Protein AF-A0A967FIU3-F1 (afdb_monomer)

Secondary structure (DSSP, 8-state):
--S-----TT--EEP--TTS--SS---PEEEEEEEE--TT-----S-TTSSS-EE---SSS--EEEEEEE-SSSBPPPEE-

Solvent-accessible surface area (backbone atoms only — not comparable to full-atom values): 4930 Å² total; per-residue (Å²): 64,52,75,80,79,91,76,60,64,70,42,79,44,73,42,42,40,79,74,70,66,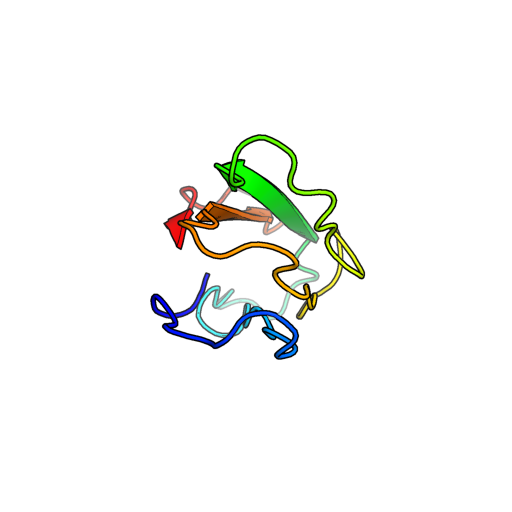75,92,77,85,67,87,65,44,41,42,49,45,77,78,40,64,42,91,90,56,81,61,58,66,73,34,45,61,43,74,62,27,36,36,40,44,76,52,89,67,66,66,31,40,35,37,39,47,34,69,88,84,56,75,53,82,76,32,74,52

Structure (mmCIF, N/CA/C/O backbone):
data_AF-A0A967FIU3-F1
#
_entry.id   AF-A0A967FIU3-F1
#
loop_
_atom_site.group_PDB
_atom_site.id
_atom_site.type_symbol
_atom_site.label_atom_id
_atom_site.label_alt_id
_atom_site.label_comp_id
_atom_site.label_asym_id
_atom_site.label_entity_id
_atom_site.label_seq_id
_atom_site.pdbx_PDB_ins_code
_atom_site.Cartn_x
_atom_site.Cartn_y
_atom_site.Cartn_z
_atom_site.occupancy
_atom_site.B_iso_or_equiv
_atom_site.auth_seq_id
_atom_site.auth_comp_id
_atom_site.auth_asym_id
_atom_site.auth_atom_id
_atom_site.pdbx_PDB_model_num
ATOM 1 N N . ALA A 1 1 ? 1.151 3.420 -7.321 1.00 57.06 1 ALA A N 1
ATOM 2 C CA . ALA A 1 1 ? 1.119 2.038 -6.810 1.00 57.06 1 ALA A CA 1
ATOM 3 C C . ALA A 1 1 ? -0.206 1.338 -7.171 1.00 57.06 1 ALA A C 1
ATOM 5 O O . ALA A 1 1 ? -0.865 0.734 -6.333 1.00 57.06 1 ALA A O 1
ATOM 6 N N . GLY A 1 2 ? -0.620 1.391 -8.440 1.00 60.56 2 GLY A N 1
ATOM 7 C CA . GLY A 1 2 ? -2.009 1.087 -8.812 1.00 60.56 2 GLY A CA 1
ATOM 8 C C . GLY A 1 2 ? -2.925 2.302 -8.609 1.00 60.56 2 GLY A C 1
ATOM 9 O O . GLY A 1 2 ? -2.432 3.415 -8.468 1.00 60.56 2 GLY A O 1
ATOM 10 N N . LEU A 1 3 ? -4.242 2.101 -8.666 1.00 60.38 3 LEU A N 1
ATOM 11 C CA . LEU A 1 3 ? -5.250 3.134 -8.380 1.00 60.38 3 LEU A CA 1
ATOM 12 C C . LEU A 1 3 ? -5.747 2.993 -6.938 1.00 60.38 3 LEU A C 1
ATOM 14 O O . LEU 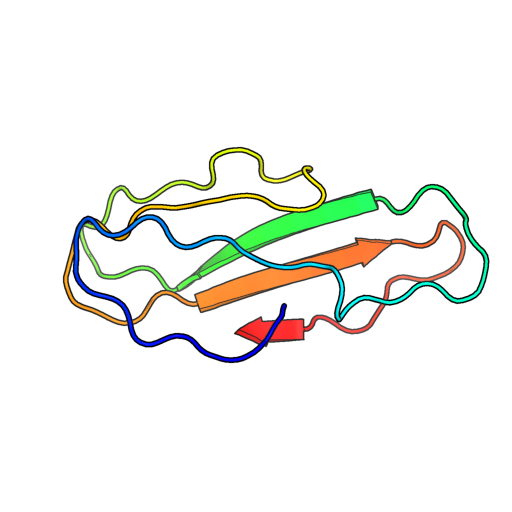A 1 3 ? -5.804 1.867 -6.441 1.00 60.38 3 LEU A O 1
ATOM 18 N N . ASP A 1 4 ? -6.195 4.093 -6.333 1.00 69.75 4 ASP A N 1
ATOM 19 C CA . ASP A 1 4 ? -6.852 4.110 -5.023 1.00 69.75 4 ASP A CA 1
ATOM 20 C C . ASP A 1 4 ? -7.978 3.062 -4.964 1.00 69.75 4 ASP A C 1
ATOM 22 O O . ASP A 1 4 ? -8.858 3.005 -5.835 1.00 69.75 4 ASP A O 1
ATOM 26 N N . GLN A 1 5 ? -7.972 2.228 -3.923 1.00 71.06 5 GLN A N 1
ATOM 27 C CA . GLN A 1 5 ? -8.966 1.172 -3.736 1.00 71.06 5 GLN A CA 1
ATOM 28 C C . GLN A 1 5 ? -9.837 1.467 -2.516 1.00 71.06 5 GLN A C 1
ATOM 30 O O . GLN A 1 5 ? -9.350 1.795 -1.440 1.00 71.06 5 GLN A O 1
ATOM 35 N N . THR A 1 6 ? -11.153 1.303 -2.663 1.00 79.19 6 THR A N 1
ATOM 36 C CA . THR A 1 6 ? -12.075 1.273 -1.521 1.00 79.19 6 THR A CA 1
ATOM 37 C C . THR A 1 6 ? -12.412 -0.179 -1.205 1.00 79.19 6 THR A C 1
ATOM 39 O O . THR A 1 6 ? -13.092 -0.836 -1.993 1.00 79.19 6 THR A O 1
ATOM 42 N N . VAL A 1 7 ? -11.945 -0.669 -0.058 1.00 84.38 7 VAL A N 1
ATOM 43 C CA . VAL A 1 7 ? -12.146 -2.051 0.411 1.00 84.38 7 VAL A CA 1
ATOM 44 C C . VAL A 1 7 ? -12.808 -2.080 1.788 1.00 84.38 7 VAL A C 1
ATOM 46 O O . VAL A 1 7 ? -12.833 -1.062 2.484 1.00 84.38 7 VAL A O 1
ATOM 49 N N . PHE A 1 8 ? -13.351 -3.229 2.202 1.00 83.69 8 PHE A N 1
ATOM 50 C CA . PHE A 1 8 ? -13.832 -3.392 3.572 1.00 83.69 8 PHE A CA 1
ATOM 51 C C . PHE A 1 8 ? -12.704 -3.827 4.511 1.00 83.69 8 PHE A C 1
ATOM 53 O O . PHE A 1 8 ? -11.722 -4.451 4.116 1.00 83.69 8 PHE A O 1
ATOM 60 N N . VAL A 1 9 ? -12.867 -3.508 5.796 1.00 86.50 9 VAL A N 1
ATOM 61 C CA . VAL A 1 9 ? -11.982 -4.002 6.858 1.00 86.50 9 VAL A CA 1
ATOM 62 C C . VAL A 1 9 ? -11.984 -5.530 6.850 1.00 86.50 9 VAL A C 1
ATOM 64 O O . VAL A 1 9 ? -13.050 -6.148 6.878 1.00 86.50 9 VAL A O 1
ATOM 67 N N . GLY A 1 10 ? -10.795 -6.129 6.839 1.00 84.38 10 GLY A N 1
ATOM 68 C CA . GLY A 1 10 ? -10.599 -7.574 6.740 1.00 84.38 10 GLY A CA 1
ATOM 69 C C . GLY A 1 10 ? -10.471 -8.116 5.313 1.00 84.38 10 GLY A C 1
ATOM 70 O O . GLY A 1 10 ? -10.125 -9.289 5.165 1.00 84.38 10 GLY A O 1
ATOM 71 N N . ASP A 1 11 ? -10.697 -7.3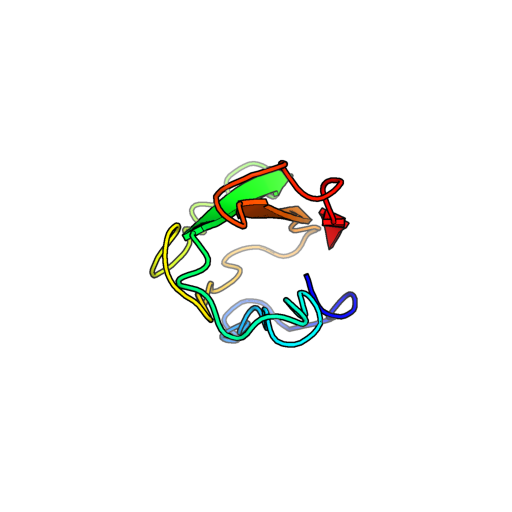01 4.279 1.00 86.12 11 ASP A N 1
ATOM 72 C CA . ASP A 1 11 ? -10.430 -7.705 2.896 1.00 86.12 11 ASP A CA 1
ATOM 73 C C . ASP A 1 11 ? -8.926 -7.668 2.606 1.00 86.12 11 ASP A C 1
ATOM 75 O O . ASP A 1 11 ? -8.212 -6.751 3.002 1.00 86.12 11 ASP A O 1
ATOM 79 N N . THR A 1 12 ? -8.417 -8.658 1.876 1.00 85.44 12 THR A N 1
ATOM 80 C CA . THR A 1 12 ? -7.023 -8.629 1.424 1.00 85.44 12 THR A CA 1
ATOM 81 C C . THR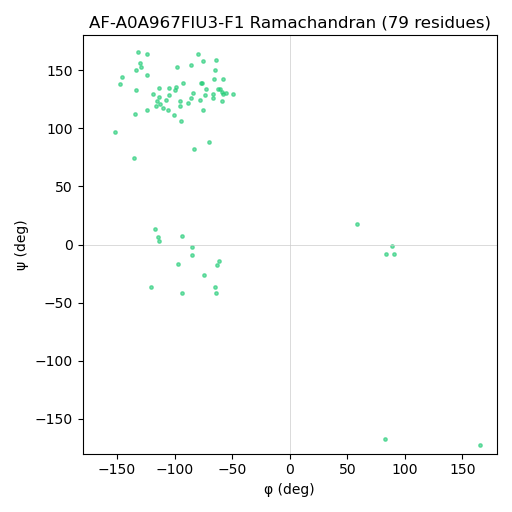 A 1 12 ? -6.878 -7.641 0.272 1.00 85.44 12 THR A C 1
ATOM 83 O O . THR A 1 12 ? -7.421 -7.860 -0.811 1.00 85.44 12 THR A O 1
ATOM 86 N N . VAL A 1 13 ? -6.107 -6.580 0.494 1.00 85.25 13 VAL A N 1
ATOM 87 C CA . VAL A 1 13 ? -5.697 -5.631 -0.542 1.00 85.25 13 VAL A CA 1
ATOM 88 C C . VAL A 1 13 ? -4.411 -6.143 -1.162 1.00 85.25 13 VAL A C 1
ATOM 90 O O . VAL A 1 13 ? -3.420 -6.332 -0.459 1.00 85.25 13 VAL A O 1
ATOM 93 N N . ALA A 1 14 ? -4.426 -6.367 -2.473 1.00 83.06 14 ALA A N 1
ATOM 94 C CA . ALA A 1 14 ? -3.219 -6.613 -3.247 1.00 83.06 14 ALA A CA 1
ATOM 95 C C . ALA A 1 14 ? -2.749 -5.297 -3.864 1.00 83.06 14 ALA A C 1
ATOM 97 O O . ALA A 1 14 ? -3.508 -4.628 -4.571 1.00 83.06 14 ALA A O 1
ATOM 98 N 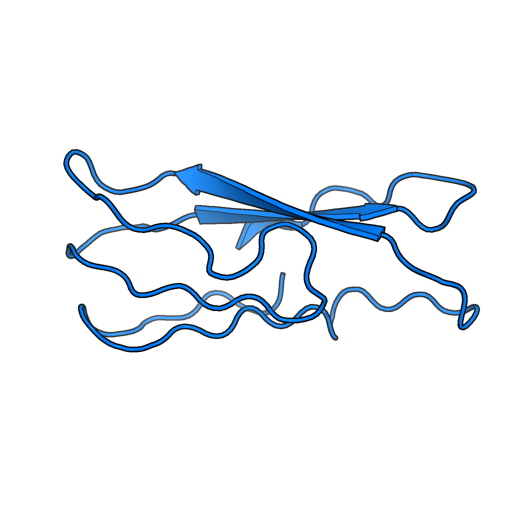N . LEU A 1 15 ? -1.505 -4.937 -3.569 1.00 80.19 15 LEU A N 1
ATOM 99 C CA . LEU A 1 15 ? -0.834 -3.801 -4.170 1.00 80.19 15 LEU A CA 1
ATOM 100 C C . LEU A 1 15 ? -0.200 -4.268 -5.474 1.00 80.19 15 LEU A C 1
ATOM 102 O O . LEU A 1 15 ? 0.521 -5.265 -5.499 1.00 80.19 15 LEU A O 1
ATOM 106 N N . ASP A 1 16 ? -0.521 -3.567 -6.553 1.00 70.12 16 ASP A N 1
ATOM 107 C CA . ASP A 1 16 ? -0.112 -3.943 -7.899 1.00 70.12 16 ASP A CA 1
ATOM 108 C C . ASP A 1 16 ? 1.001 -2.998 -8.371 1.00 70.12 16 ASP A C 1
ATOM 110 O O . ASP A 1 16 ? 0.796 -1.785 -8.514 1.00 70.12 16 ASP A O 1
ATOM 114 N N . SER A 1 17 ? 2.198 -3.547 -8.590 1.00 64.31 17 SER A N 1
ATOM 115 C CA . SER A 1 17 ? 3.338 -2.804 -9.140 1.00 64.31 17 SER A CA 1
ATOM 116 C C . SER A 1 17 ? 3.346 -2.751 -10.667 1.00 64.31 17 SER A C 1
ATOM 118 O O . SER A 1 17 ? 4.198 -2.068 -11.221 1.00 64.31 17 SER A O 1
ATOM 120 N N . SER A 1 18 ? 2.395 -3.376 -11.374 1.00 57.06 18 SER A N 1
ATOM 121 C CA . SER A 1 18 ? 2.359 -3.411 -12.849 1.00 57.06 18 SER A CA 1
ATOM 122 C C . SER A 1 18 ? 2.186 -2.039 -13.510 1.00 57.06 18 SER A C 1
ATOM 124 O O . SER A 1 18 ? 2.479 -1.875 -14.699 1.00 57.06 18 SER A O 1
ATOM 126 N N . ALA A 1 19 ? 1.730 -1.036 -12.751 1.00 54.78 19 ALA A N 1
ATOM 127 C CA 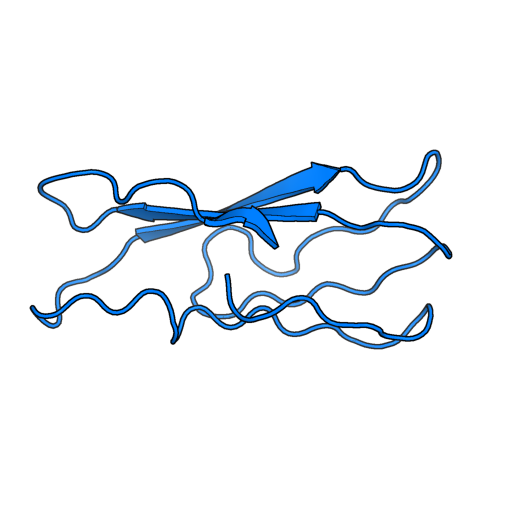. ALA A 1 19 ? 1.742 0.363 -13.176 1.00 54.78 19 ALA A CA 1
ATOM 128 C C . ALA A 1 19 ? 3.155 0.981 -13.134 1.00 54.78 19 ALA A C 1
ATOM 130 O O . ALA A 1 19 ? 3.442 1.900 -13.901 1.00 54.78 19 ALA A O 1
ATOM 131 N N . SER A 1 20 ? 4.040 0.462 -12.280 1.00 53.78 20 SER A N 1
ATOM 132 C CA . SER A 1 20 ? 5.464 0.787 -12.243 1.00 53.78 20 SER A CA 1
ATOM 133 C C . SER A 1 20 ? 6.181 -0.056 -13.295 1.00 53.78 20 SER A C 1
ATOM 135 O O . SER A 1 20 ? 6.656 -1.165 -13.064 1.00 53.78 20 SER A O 1
ATOM 137 N N . ARG A 1 21 ? 6.121 0.441 -14.527 1.00 48.72 21 ARG A N 1
ATOM 138 C CA . ARG A 1 21 ? 6.627 -0.248 -15.708 1.00 48.72 21 ARG A CA 1
ATOM 139 C C . ARG A 1 21 ? 8.045 0.231 -15.992 1.00 48.72 21 ARG A C 1
ATOM 141 O O . ARG A 1 21 ? 8.220 1.340 -16.492 1.00 48.72 21 ARG A O 1
ATOM 148 N N . ASP A 1 22 ? 9.027 -0.609 -15.701 1.00 50.03 22 ASP A N 1
ATOM 149 C CA . ASP A 1 22 ? 10.350 -0.481 -16.306 1.00 50.03 22 ASP A CA 1
ATOM 150 C C . ASP A 1 22 ? 10.257 -0.924 -17.771 1.00 50.03 22 ASP A C 1
ATOM 152 O O . ASP A 1 22 ? 9.581 -1.901 -18.112 1.00 50.03 22 ASP A O 1
ATOM 156 N N . VAL A 1 23 ? 10.848 -0.127 -18.651 1.00 42.00 23 VAL A N 1
ATOM 157 C CA . VAL A 1 23 ? 10.829 -0.332 -20.099 1.00 42.00 23 VAL A CA 1
ATOM 158 C C . VAL A 1 23 ? 11.936 -1.284 -20.570 1.00 42.00 23 VAL A C 1
ATOM 160 O O . VAL A 1 23 ? 11.879 -1.715 -21.722 1.00 42.00 23 VAL A O 1
ATOM 163 N N . ASP A 1 24 ? 12.875 -1.649 -19.691 1.00 50.94 24 ASP A N 1
ATOM 164 C CA . ASP A 1 24 ? 14.146 -2.302 -20.017 1.00 50.94 24 ASP A CA 1
ATOM 165 C C . ASP A 1 24 ? 14.292 -3.751 -19.483 1.00 50.94 24 ASP A C 1
ATOM 167 O O . ASP A 1 24 ? 15.331 -4.372 -19.685 1.00 50.94 24 ASP A O 1
ATOM 171 N N . GLU A 1 25 ? 13.242 -4.352 -18.895 1.00 50.91 25 GLU A N 1
ATOM 172 C CA . GLU A 1 25 ? 13.225 -5.754 -18.393 1.00 50.91 25 GLU A CA 1
ATOM 173 C C . GLU A 1 25 ? 14.290 -6.080 -17.315 1.00 50.91 25 GLU A C 1
ATOM 175 O O . GLU A 1 25 ? 14.560 -7.254 -17.035 1.00 50.91 25 GLU A O 1
ATOM 180 N N . ASP A 1 26 ? 14.869 -5.062 -16.674 1.00 53.91 26 ASP A N 1
ATOM 181 C CA . ASP A 1 26 ? 15.878 -5.239 -15.632 1.00 53.91 26 ASP A CA 1
ATOM 182 C C . ASP A 1 26 ? 15.279 -5.591 -14.256 1.00 53.91 26 ASP A C 1
ATOM 184 O O . ASP A 1 26 ? 14.079 -5.487 -13.988 1.00 53.91 26 ASP A O 1
ATOM 188 N N . SER A 1 27 ? 16.138 -6.095 -13.360 1.00 58.22 27 SER A N 1
ATOM 189 C CA . SER A 1 27 ? 15.751 -6.507 -12.003 1.00 58.22 27 SER A CA 1
ATOM 190 C C . SER A 1 27 ? 15.402 -5.299 -11.131 1.00 58.22 27 SER A C 1
ATOM 192 O O . SER A 1 27 ? 16.250 -4.789 -10.396 1.00 58.22 27 SER A O 1
ATOM 194 N N . LEU A 1 28 ? 14.138 -4.887 -11.177 1.00 67.19 28 LEU A N 1
ATOM 195 C CA . LEU A 1 28 ? 13.592 -3.829 -10.336 1.00 67.19 28 LEU A CA 1
ATOM 196 C C . LEU A 1 28 ? 13.655 -4.183 -8.852 1.00 67.19 28 LEU A C 1
ATOM 198 O O . LEU A 1 28 ? 13.259 -5.273 -8.426 1.00 67.19 28 LEU A O 1
ATOM 202 N N . ARG A 1 29 ? 14.110 -3.228 -8.038 1.00 72.56 29 ARG A N 1
ATOM 203 C CA . ARG A 1 29 ? 13.945 -3.297 -6.584 1.00 72.56 29 ARG A CA 1
ATOM 204 C C . ARG A 1 29 ? 12.712 -2.514 -6.177 1.00 72.56 29 ARG A C 1
ATOM 206 O O . ARG A 1 29 ? 12.663 -1.300 -6.361 1.00 72.56 29 ARG A O 1
ATOM 213 N N . PHE A 1 30 ? 11.761 -3.216 -5.577 1.00 74.19 30 PHE A N 1
ATOM 214 C CA . PHE A 1 30 ? 10.565 -2.627 -4.993 1.00 74.19 30 PHE A CA 1
ATOM 215 C C . PHE A 1 30 ? 10.805 -2.339 -3.514 1.00 74.19 30 PHE A C 1
ATOM 217 O O . PHE A 1 30 ? 11.412 -3.139 -2.801 1.00 74.19 30 PHE A O 1
ATOM 224 N N . SER A 1 31 ? 10.333 -1.189 -3.054 1.00 78.88 31 SER A N 1
ATOM 225 C CA . SER A 1 31 ? 10.284 -0.835 -1.643 1.00 78.88 31 SER A CA 1
ATOM 226 C C . SER A 1 31 ? 8.919 -0.241 -1.343 1.00 78.88 31 SER A C 1
ATOM 228 O O . SER A 1 31 ? 8.592 0.856 -1.795 1.00 78.88 31 SER A O 1
ATOM 230 N N . TRP A 1 32 ? 8.139 -0.974 -0.562 1.00 84.25 32 TRP A N 1
ATOM 231 C CA . TRP A 1 32 ? 6.803 -0.608 -0.127 1.00 84.25 32 TRP A CA 1
ATOM 232 C C . TRP A 1 32 ? 6.820 -0.176 1.335 1.00 84.25 32 TRP A C 1
ATOM 234 O O . TRP A 1 32 ? 7.414 -0.847 2.182 1.00 84.25 32 TRP A O 1
ATOM 244 N N . ALA A 1 33 ? 6.151 0.932 1.640 1.00 83.56 33 ALA A N 1
ATOM 245 C CA . ALA A 1 33 ? 6.024 1.436 3.002 1.00 83.56 33 ALA A CA 1
ATOM 246 C C . ALA A 1 33 ? 4.669 2.110 3.221 1.00 83.56 33 ALA A C 1
ATOM 248 O O . ALA A 1 33 ? 4.163 2.800 2.338 1.00 83.56 33 ALA A O 1
ATOM 249 N N . PHE A 1 34 ? 4.105 1.951 4.419 1.00 85.25 34 PHE A N 1
ATOM 250 C CA . PHE A 1 34 ? 2.962 2.753 4.843 1.00 85.25 34 PHE A CA 1
ATOM 251 C C . PHE A 1 34 ? 3.405 4.181 5.163 1.00 85.25 34 PHE A C 1
ATOM 253 O O . PHE A 1 34 ? 4.332 4.391 5.947 1.00 85.25 34 PHE A O 1
ATOM 260 N N . ILE A 1 35 ? 2.718 5.150 4.571 1.00 84.94 35 ILE A N 1
ATOM 261 C CA . ILE A 1 35 ? 2.869 6.578 4.861 1.00 84.94 35 ILE A CA 1
ATOM 262 C C . ILE A 1 35 ? 1.846 7.003 5.907 1.00 84.94 35 ILE A C 1
ATOM 264 O O . ILE A 1 35 ? 2.185 7.701 6.863 1.00 84.94 35 ILE A O 1
ATOM 268 N N . GLU A 1 36 ? 0.618 6.510 5.762 1.00 85.69 36 GLU A N 1
ATOM 269 C CA . GLU A 1 36 ? -0.474 6.761 6.687 1.00 85.69 36 GLU A CA 1
ATOM 270 C C . GLU A 1 36 ? -1.188 5.450 7.007 1.00 85.69 36 GLU A C 1
ATOM 272 O O . GLU A 1 36 ? -1.511 4.656 6.123 1.00 85.69 36 GLU A O 1
ATOM 277 N N . VAL A 1 37 ? -1.433 5.225 8.295 1.00 88.94 37 VAL A N 1
ATOM 278 C CA . VAL A 1 37 ? -2.316 4.168 8.789 1.00 88.94 37 VAL A CA 1
ATOM 279 C C . VAL A 1 37 ? -3.237 4.763 9.851 1.00 88.94 37 VAL A C 1
ATOM 281 O O . VAL A 1 37 ? -2.822 5.682 10.567 1.00 88.94 37 VAL A O 1
ATOM 284 N N . PRO A 1 38 ? -4.466 4.245 10.013 1.00 89.06 38 PRO A N 1
ATOM 285 C CA . PRO A 1 38 ? -5.368 4.714 11.057 1.00 89.06 38 PRO A CA 1
ATOM 286 C C . PRO A 1 38 ? -4.743 4.565 12.452 1.00 89.06 38 PRO A C 1
ATOM 288 O O . PRO A 1 38 ? -4.070 3.575 12.738 1.00 89.06 38 PRO A O 1
ATOM 291 N N . GLU A 1 39 ? -4.977 5.523 13.353 1.00 89.12 39 GLU A N 1
ATOM 292 C CA . 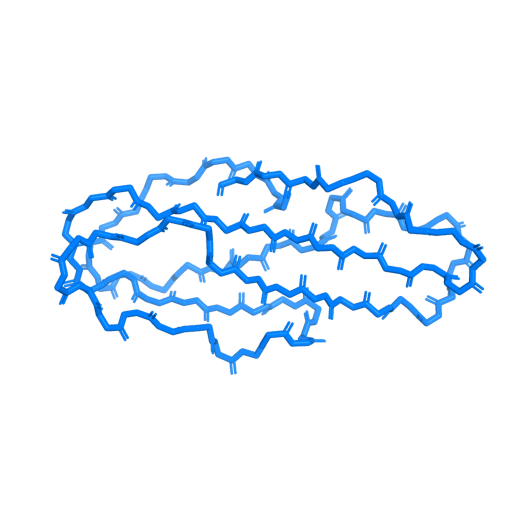GLU A 1 39 ? -4.437 5.452 14.716 1.00 89.12 39 GLU A CA 1
ATOM 293 C C . GLU A 1 39 ? -4.933 4.185 15.436 1.00 89.12 39 GLU A C 1
ATOM 295 O O . GLU A 1 39 ? -6.135 3.945 15.557 1.00 89.12 39 GLU A O 1
ATOM 300 N N . GLY A 1 40 ? -3.992 3.366 15.915 1.00 87.94 40 GLY A N 1
ATOM 301 C CA . GLY A 1 40 ? -4.283 2.071 16.538 1.00 87.94 40 GLY A CA 1
ATOM 302 C C . GLY A 1 40 ? -4.337 0.886 15.569 1.00 87.94 40 GLY A C 1
ATOM 303 O O . GLY A 1 40 ? -4.527 -0.237 16.033 1.00 87.94 40 GLY A O 1
ATOM 304 N N . SER A 1 41 ? -4.143 1.115 14.265 1.00 90.31 41 SER A N 1
ATOM 305 C CA . SER A 1 41 ? -3.954 0.059 13.267 1.00 90.31 41 SER A CA 1
ATOM 306 C C . SER A 1 41 ? -2.646 -0.690 13.522 1.00 90.31 41 SER A C 1
ATOM 308 O O . SER A 1 41 ? -1.620 -0.110 13.878 1.00 90.31 41 SER A O 1
ATOM 310 N N . THR A 1 42 ? -2.697 -1.994 13.300 1.00 89.94 42 THR A N 1
ATOM 311 C CA . THR A 1 42 ? -1.587 -2.953 13.308 1.00 89.94 42 THR A CA 1
ATOM 312 C C . THR A 1 42 ? -1.383 -3.597 11.936 1.00 89.94 42 THR A C 1
ATOM 314 O O . THR A 1 42 ? -0.691 -4.607 11.827 1.00 89.94 42 THR A O 1
ATOM 317 N N . ALA A 1 43 ? -2.001 -3.037 10.891 1.00 88.12 43 ALA A N 1
ATOM 318 C CA . ALA A 1 43 ? -1.807 -3.486 9.521 1.00 88.12 43 ALA A CA 1
ATOM 319 C C . ALA A 1 43 ? -0.328 -3.397 9.111 1.00 88.12 43 ALA A C 1
ATOM 321 O O . ALA A 1 43 ? 0.312 -2.358 9.260 1.00 88.12 43 ALA A O 1
ATOM 322 N N . ASP A 1 44 ? 0.171 -4.491 8.543 1.00 88.38 44 ASP A N 1
ATOM 323 C CA . ASP A 1 44 ? 1.530 -4.638 8.029 1.00 88.38 44 ASP A CA 1
ATOM 324 C C . ASP A 1 44 ? 1.481 -5.188 6.597 1.00 88.38 44 ASP A C 1
ATOM 326 O O . ASP A 1 44 ? 0.536 -5.883 6.201 1.00 88.38 44 ASP A O 1
ATOM 330 N N . LEU A 1 45 ? 2.509 -4.870 5.810 1.00 87.06 45 LEU A N 1
ATOM 331 C CA . LEU A 1 45 ? 2.680 -5.411 4.463 1.00 87.06 45 LEU A CA 1
ATOM 332 C C . LEU A 1 45 ? 3.194 -6.849 4.554 1.00 87.06 45 LEU A C 1
ATOM 334 O O . LEU A 1 45 ? 4.086 -7.148 5.347 1.00 87.06 45 LEU A O 1
ATOM 338 N N . SER A 1 46 ? 2.675 -7.741 3.709 1.00 87.69 46 SER A N 1
ATOM 339 C CA . SER A 1 46 ? 3.141 -9.130 3.660 1.00 87.69 46 SER A CA 1
ATOM 340 C C . SER A 1 46 ? 4.592 -9.249 3.190 1.00 87.69 46 SER A C 1
ATOM 342 O O . SER A 1 46 ? 5.325 -10.094 3.703 1.00 87.69 46 SER A O 1
ATOM 344 N N . ASP A 1 47 ? 5.007 -8.401 2.244 1.00 81.25 47 ASP A N 1
ATOM 345 C CA . ASP A 1 47 ? 6.378 -8.340 1.739 1.00 81.25 47 ASP A CA 1
ATOM 346 C C . ASP A 1 47 ? 6.746 -6.932 1.240 1.00 81.25 47 ASP A C 1
ATOM 348 O O . ASP A 1 47 ? 6.482 -6.563 0.097 1.00 81.25 47 ASP A O 1
ATOM 352 N N . GLY A 1 48 ? 7.407 -6.138 2.083 1.00 78.12 48 GLY A N 1
ATOM 353 C CA . GLY A 1 48 ? 7.824 -4.777 1.729 1.00 78.12 48 GLY A CA 1
ATOM 354 C C . GLY A 1 48 ? 8.797 -4.679 0.543 1.00 78.12 48 GLY A C 1
ATOM 355 O O . GLY A 1 48 ? 8.978 -3.587 0.014 1.00 78.12 48 GLY A O 1
ATOM 356 N N . ALA A 1 49 ? 9.417 -5.784 0.114 1.00 76.12 49 ALA A N 1
ATOM 357 C CA . ALA A 1 49 ? 10.322 -5.824 -1.039 1.00 76.12 49 ALA A CA 1
ATOM 358 C C . ALA A 1 49 ? 9.771 -6.647 -2.219 1.00 76.12 49 ALA A C 1
ATOM 360 O O . ALA A 1 49 ? 10.461 -6.835 -3.224 1.00 76.12 49 ALA A O 1
ATOM 361 N N . GLY A 1 50 ? 8.545 -7.157 -2.089 1.00 70.94 50 GLY A N 1
ATOM 362 C CA . GLY A 1 50 ? 7.899 -7.985 -3.095 1.00 70.94 50 GLY A CA 1
ATOM 363 C C . GLY A 1 50 ? 7.391 -7.175 -4.287 1.00 70.94 50 GLY A C 1
ATOM 364 O O . GLY A 1 50 ? 7.110 -5.981 -4.189 1.00 70.94 50 GLY A O 1
ATOM 365 N N . GLU A 1 51 ? 7.220 -7.854 -5.420 1.00 72.69 51 GLU A N 1
ATOM 366 C CA . GLU A 1 51 ? 6.601 -7.274 -6.617 1.00 72.69 51 GLU A CA 1
ATOM 367 C C . GLU A 1 51 ? 5.131 -6.908 -6.356 1.00 72.69 51 GLU A C 1
ATOM 369 O O . GLU A 1 51 ? 4.690 -5.830 -6.734 1.00 72.69 51 GLU A O 1
ATOM 374 N N . ASN A 1 52 ? 4.380 -7.766 -5.658 1.00 75.75 52 ASN A N 1
ATOM 375 C CA . ASN A 1 52 ? 2.960 -7.550 -5.361 1.00 75.75 52 ASN A CA 1
ATOM 376 C C . ASN A 1 52 ? 2.646 -7.883 -3.894 1.00 75.75 52 ASN A C 1
ATOM 378 O O . ASN A 1 52 ? 2.094 -8.955 -3.610 1.00 75.75 52 ASN A O 1
ATOM 382 N N . PRO A 1 53 ? 3.038 -7.025 -2.933 1.00 84.75 53 PRO A N 1
ATOM 383 C CA . PRO A 1 53 ? 2.656 -7.228 -1.551 1.00 84.75 53 PRO A CA 1
ATOM 384 C C . PRO A 1 53 ? 1.156 -7.126 -1.361 1.00 84.75 53 PRO A C 1
ATOM 386 O O . PRO A 1 53 ? 0.420 -6.495 -2.116 1.00 84.75 53 PRO A O 1
ATOM 389 N N . THR A 1 54 ? 0.715 -7.714 -0.265 1.00 87.00 54 THR A N 1
ATOM 390 C CA . THR A 1 54 ? -0.663 -7.633 0.187 1.00 87.00 54 THR A CA 1
ATOM 391 C C . THR A 1 54 ? -0.690 -7.095 1.601 1.00 87.00 54 THR A C 1
ATOM 393 O O . THR A 1 54 ? 0.167 -7.452 2.408 1.00 87.00 54 THR A O 1
ATOM 396 N N . PHE A 1 55 ? -1.713 -6.332 1.947 1.00 89.75 55 PHE A N 1
ATOM 397 C CA . PHE A 1 55 ? -2.022 -6.040 3.341 1.00 89.75 55 PHE A CA 1
ATOM 398 C C . PHE A 1 55 ? -3.504 -6.265 3.598 1.00 89.75 55 PHE A C 1
ATOM 400 O O . PHE A 1 55 ? -4.303 -6.436 2.679 1.00 89.75 55 PHE A O 1
ATOM 407 N N . THR A 1 56 ? -3.872 -6.332 4.869 1.00 89.62 56 THR A N 1
ATOM 408 C CA . THR A 1 56 ? -5.271 -6.424 5.281 1.00 89.62 56 THR A CA 1
ATOM 409 C C . THR A 1 56 ? -5.541 -5.262 6.228 1.00 89.62 56 THR A C 1
ATOM 411 O O . THR A 1 56 ? -4.917 -5.217 7.289 1.00 89.62 56 THR A O 1
ATOM 414 N N . PRO A 1 57 ? -6.418 -4.311 5.866 1.00 87.88 57 PRO A N 1
ATOM 415 C CA . PRO A 1 57 ? -6.812 -3.244 6.761 1.00 87.88 57 PRO A CA 1
ATOM 416 C C . PRO A 1 57 ? -7.595 -3.850 7.924 1.00 87.88 57 PRO A C 1
ATOM 418 O O . PRO A 1 57 ? -8.558 -4.595 7.731 1.00 87.88 57 PRO A O 1
ATOM 421 N N . ASP A 1 58 ? -7.154 -3.552 9.138 1.00 89.38 58 ASP A N 1
ATOM 422 C CA . ASP A 1 58 ? -7.724 -4.039 10.393 1.00 89.38 58 ASP A CA 1
ATOM 423 C C . ASP A 1 58 ? -8.696 -3.040 11.040 1.00 89.38 58 ASP A C 1
ATOM 425 O O . ASP A 1 58 ? -9.526 -3.424 11.866 1.00 89.38 58 ASP A O 1
ATOM 429 N N . LEU A 1 59 ? -8.648 -1.776 10.618 1.00 89.31 59 LEU A N 1
ATOM 430 C CA . LEU A 1 59 ? -9.509 -0.691 11.060 1.00 89.31 59 LEU A CA 1
ATOM 431 C C . LEU A 1 59 ? -10.110 0.052 9.870 1.00 89.31 59 LEU A C 1
ATOM 433 O O . LEU A 1 59 ? -9.583 0.064 8.763 1.00 89.31 59 LEU A O 1
ATOM 437 N N . ALA A 1 60 ? -11.250 0.699 10.103 1.00 86.25 60 ALA A N 1
ATOM 438 C CA . ALA A 1 60 ? -11.828 1.594 9.113 1.00 86.25 60 ALA A CA 1
ATOM 439 C C . ALA A 1 60 ? -11.066 2.924 9.132 1.00 86.25 60 ALA A C 1
ATOM 441 O O . ALA A 1 60 ? -10.991 3.580 10.172 1.00 86.25 60 ALA A O 1
ATOM 442 N N . GLY A 1 61 ? -10.542 3.334 7.983 1.00 86.94 61 GLY A N 1
ATOM 443 C CA . GLY A 1 61 ? -9.821 4.590 7.827 1.00 86.94 61 GLY A CA 1
ATOM 444 C C . GLY A 1 61 ? -9.035 4.624 6.523 1.00 86.94 61 GLY A C 1
ATOM 445 O O . GLY A 1 61 ? -9.179 3.736 5.683 1.00 86.94 61 GLY A O 1
ATOM 446 N N . THR A 1 62 ? -8.229 5.667 6.364 1.00 86.12 62 THR A N 1
ATOM 447 C CA . THR A 1 62 ? -7.334 5.819 5.216 1.00 86.12 62 THR A CA 1
ATOM 448 C C . THR A 1 62 ? -6.040 5.061 5.484 1.00 86.12 62 THR A C 1
ATOM 450 O O . THR A 1 62 ? -5.444 5.212 6.549 1.00 86.12 62 THR A O 1
ATOM 453 N N . TYR A 1 63 ? -5.628 4.248 4.517 1.00 86.69 63 TYR A N 1
ATOM 454 C CA . TYR A 1 63 ? -4.313 3.623 4.470 1.00 86.69 63 TYR A CA 1
ATOM 455 C C . TYR A 1 63 ? -3.614 4.188 3.240 1.00 86.69 63 TYR A C 1
ATOM 457 O O . TYR A 1 63 ? -4.131 4.009 2.143 1.00 86.69 63 TYR A O 1
ATOM 465 N N . GLU A 1 64 ? -2.488 4.868 3.429 1.00 84.94 64 GLU A N 1
ATOM 466 C CA . GLU A 1 64 ? -1.670 5.397 2.336 1.00 84.94 64 GLU A CA 1
ATOM 467 C C . GLU A 1 64 ? -0.395 4.561 2.236 1.00 84.94 64 GLU A C 1
ATOM 469 O O . GLU A 1 64 ? 0.349 4.416 3.217 1.00 84.94 64 GLU A O 1
ATOM 474 N N . VAL A 1 65 ? -0.140 4.001 1.057 1.00 82.31 65 VAL A N 1
ATOM 475 C CA . VAL A 1 65 ? 1.030 3.174 0.777 1.00 82.31 65 VAL A CA 1
ATOM 476 C C . VAL A 1 65 ? 1.863 3.815 -0.319 1.00 82.31 65 VAL A C 1
ATOM 478 O O . VAL A 1 65 ? 1.394 4.138 -1.406 1.00 82.31 65 VAL A O 1
ATOM 481 N N . GLN A 1 66 ? 3.154 3.946 -0.049 1.00 79.69 66 GLN A N 1
ATOM 482 C CA . GLN A 1 66 ? 4.126 4.409 -1.019 1.00 79.69 66 GLN A CA 1
ATOM 483 C C . GLN A 1 66 ? 4.877 3.230 -1.623 1.00 79.69 66 GLN A C 1
ATOM 485 O O . GLN A 1 66 ? 5.394 2.370 -0.904 1.00 79.69 66 GLN A O 1
ATOM 490 N N . LEU A 1 67 ? 4.980 3.248 -2.951 1.00 79.00 67 LEU A N 1
ATOM 491 C CA . LEU A 1 67 ? 5.894 2.406 -3.709 1.00 79.00 67 LEU A CA 1
ATOM 492 C C . LEU A 1 67 ? 7.074 3.244 -4.194 1.00 79.00 67 LEU A C 1
ATOM 494 O O . LEU A 1 67 ? 6.896 4.277 -4.843 1.00 79.00 67 LEU A O 1
ATOM 498 N N . ILE A 1 68 ? 8.278 2.754 -3.921 1.00 72.06 68 ILE A N 1
ATOM 499 C CA . ILE A 1 68 ? 9.523 3.244 -4.507 1.00 72.06 68 ILE A CA 1
ATOM 500 C C . ILE A 1 68 ? 10.098 2.113 -5.352 1.00 72.06 68 ILE A C 1
ATOM 502 O O . ILE A 1 68 ? 10.332 1.014 -4.843 1.00 72.06 68 ILE A O 1
ATOM 506 N N . VAL A 1 69 ? 10.323 2.384 -6.636 1.00 68.25 69 VAL A N 1
ATOM 507 C CA . VAL A 1 69 ? 10.963 1.445 -7.562 1.00 68.25 69 VAL A CA 1
ATOM 508 C C . VAL A 1 69 ? 12.313 2.005 -7.987 1.00 68.25 69 VAL A C 1
ATOM 510 O O . VAL A 1 69 ? 12.399 3.155 -8.426 1.00 68.25 69 VAL A O 1
ATOM 513 N N . ASN A 1 70 ? 13.357 1.194 -7.829 1.00 63.56 70 ASN A N 1
ATOM 514 C CA . ASN A 1 70 ? 14.723 1.511 -8.232 1.00 63.56 70 ASN A CA 1
ATOM 515 C C . ASN A 1 70 ? 15.136 0.596 -9.398 1.00 63.56 70 ASN A C 1
ATOM 517 O O . ASN A 1 70 ? 15.130 -0.630 -9.244 1.00 63.56 70 ASN A O 1
ATOM 521 N N . ASP A 1 71 ? 15.490 1.206 -10.532 1.00 51.25 71 ASP A N 1
ATOM 522 C CA . ASP A 1 71 ? 15.858 0.554 -11.804 1.00 51.25 71 ASP A CA 1
ATOM 523 C C . ASP A 1 71 ? 17.379 0.339 -11.975 1.00 51.25 71 ASP A C 1
ATOM 525 O O . ASP A 1 71 ? 17.857 -0.100 -13.014 1.00 51.25 71 ASP A O 1
ATOM 529 N N . GLY A 1 72 ? 18.176 0.615 -10.939 1.00 50.28 72 GLY A N 1
ATOM 530 C CA . GLY A 1 72 ? 19.627 0.424 -10.975 1.00 50.28 72 GLY A CA 1
ATOM 531 C C . GLY A 1 72 ? 20.437 1.565 -11.609 1.00 50.28 72 GLY A C 1
ATOM 532 O O . GLY A 1 72 ? 21.658 1.560 -11.432 1.00 50.28 72 GLY A O 1
ATOM 533 N N . GLU A 1 73 ? 19.812 2.577 -12.227 1.00 49.81 73 GLU A N 1
ATOM 534 C CA . GLU A 1 73 ? 20.490 3.818 -12.646 1.00 49.81 73 GLU A CA 1
ATOM 535 C C . GLU A 1 73 ? 19.893 5.085 -12.000 1.00 49.81 73 GLU A C 1
ATOM 537 O O . GLU A 1 73 ? 20.666 5.979 -11.633 1.00 49.81 73 GLU A O 1
ATOM 542 N N . ILE A 1 74 ? 18.569 5.174 -11.794 1.00 48.44 74 ILE A N 1
ATOM 543 C CA . ILE A 1 74 ? 17.860 6.335 -11.219 1.00 48.44 74 ILE A CA 1
ATOM 544 C C . ILE A 1 74 ? 16.618 5.891 -10.407 1.00 48.44 74 ILE A C 1
ATOM 546 O O . ILE A 1 74 ? 15.835 5.047 -10.817 1.00 48.44 74 ILE A O 1
ATOM 550 N N . ASP A 1 75 ? 16.378 6.496 -9.238 1.00 49.91 75 ASP A N 1
ATOM 551 C CA . ASP A 1 75 ? 15.113 6.289 -8.509 1.00 49.91 75 ASP A CA 1
ATOM 552 C C . ASP A 1 75 ? 13.926 6.881 -9.290 1.00 49.91 75 ASP A C 1
ATOM 554 O O . ASP A 1 75 ? 13.942 8.060 -9.666 1.00 49.91 75 ASP A O 1
ATOM 558 N N . SER A 1 76 ? 12.861 6.099 -9.485 1.00 53.38 76 SER A N 1
ATOM 559 C CA . SER A 1 76 ? 11.600 6.630 -10.015 1.00 53.38 76 SER A CA 1
ATOM 560 C C . SER A 1 76 ? 10.965 7.640 -9.038 1.00 53.38 76 SER A C 1
ATOM 562 O O . SER A 1 76 ? 11.159 7.543 -7.820 1.00 53.38 76 SER A O 1
ATOM 564 N N . PRO A 1 77 ? 10.212 8.647 -9.525 1.00 50.44 77 PRO A N 1
ATOM 565 C CA . PRO A 1 77 ? 9.458 9.527 -8.639 1.00 50.44 77 PRO A CA 1
ATOM 566 C C . PRO A 1 77 ? 8.438 8.708 -7.835 1.00 50.44 77 PRO A C 1
ATOM 568 O O . PRO A 1 77 ? 7.729 7.879 -8.399 1.00 50.44 77 PRO A O 1
ATOM 571 N N . ALA A 1 78 ? 8.377 8.954 -6.523 1.00 49.75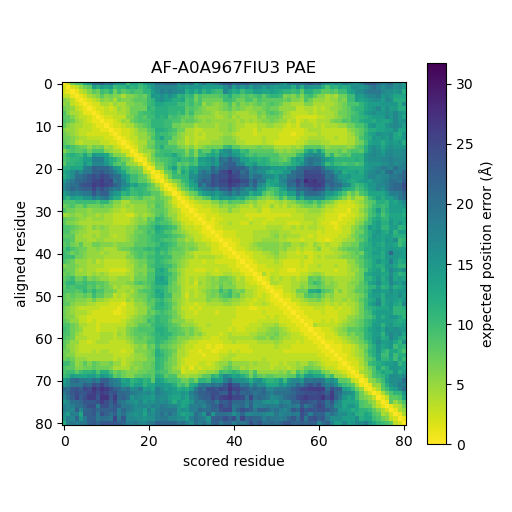 78 ALA A N 1
ATOM 572 C CA . ALA A 1 78 ? 7.495 8.232 -5.609 1.00 49.75 78 ALA A CA 1
ATOM 573 C C . ALA A 1 78 ? 6.028 8.308 -6.061 1.00 49.75 78 ALA A C 1
ATOM 575 O O . ALA A 1 78 ? 5.515 9.400 -6.319 1.00 49.75 78 ALA A O 1
ATOM 576 N N . ASP A 1 79 ? 5.363 7.155 -6.109 1.00 52.50 79 ASP A N 1
ATOM 577 C CA . ASP A 1 79 ? 3.952 7.036 -6.475 1.00 52.50 79 ASP A CA 1
ATOM 578 C C . ASP A 1 79 ? 3.144 6.658 -5.221 1.00 52.50 79 A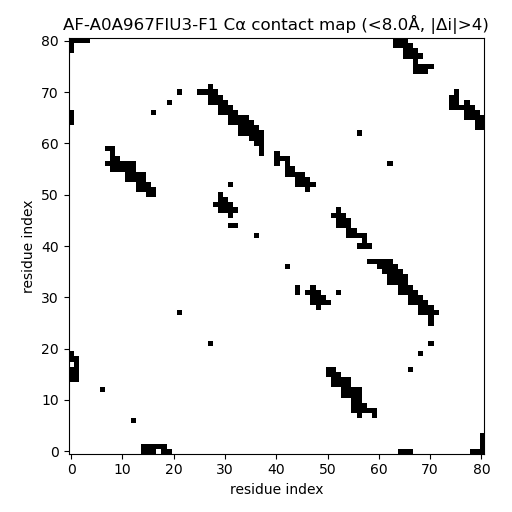SP A C 1
ATOM 580 O O . ASP A 1 79 ? 3.400 5.619 -4.602 1.00 52.50 79 ASP A O 1
ATOM 584 N N . GLN A 1 80 ? 2.229 7.542 -4.814 1.00 43.03 80 GLN A N 1
ATOM 585 C CA . GLN A 1 80 ? 1.398 7.426 -3.604 1.00 43.03 80 GLN A CA 1
ATOM 586 C C . GLN A 1 80 ? 0.013 6.900 -3.986 1.00 43.03 80 GLN A C 1
ATOM 588 O O . GLN A 1 80 ? -0.548 7.369 -4.979 1.00 43.03 80 GLN A O 1
ATOM 593 N N . VAL A 1 81 ? -0.522 5.945 -3.217 1.00 53.41 81 VAL A N 1
ATOM 594 C CA . VAL A 1 81 ? -1.908 5.442 -3.331 1.00 53.41 81 VAL A CA 1
ATOM 595 C C . VAL A 1 81 ? -2.528 5.184 -1.969 1.00 53.41 81 VAL A C 1
ATOM 597 O O . VAL A 1 81 ? -1.759 4.893 -1.024 1.00 53.41 81 VAL A O 1
#

Mean predicted aligned error: 8.97 Å

Foldseek 3Di:
DDDDDDDDAFDKDKDACVVVDDPPPADKWKAKDWPDAPVPWPWDWPDRRDNIIIIGTNDPDDIKMWIWIDRPPDTDDIDID

Nearest PDB structures (foldseek):
  7kpn-assembly1_Z  TM=8.229E-01  e=4.983E-03  Homo sapiens
  2yrl-assembly1_A  TM=6.968E-01  e=1.199E-03  Homo sapiens
  6jcs-assembly1_R  TM=8.288E-01  e=2.187E-01  Homo sapiens
  1wlh-assembly1_B  TM=3.693E-01  e=9.092E-01  Dictyostelium discoideum

Radius of gyration: 13.04 Å; Cα contacts (8 Å, |Δi|>4): 160; chains: 1; bounding box: 34×19×37 Å

Sequence (81 aa):
AGLDQTVFVGDTVALDSSASRDVDEDSLRFSWAFIEVPEGSTADLSDGAGENPTFTPDLAGTYEVQLIVNDGEIDSPADQV

pLDDT: mean 73.03, std 15.08, range [42.0, 90.31]